Protein AF-A0A8W8K9J8-F1 (afdb_monomer_lite)

Secondary structure (DSSP, 8-state):
---------------------PPSSHHHHEEE-SSS-EEEPPS-BPTTEEEEPPSSTTEEPEEEEPPTT-B--S-B-TT-SS--S-B--SS---TTTEEE-SS----GGGGGGTTEEE-GGGTEEEETTEEEE-SSPB-TTEEE-TTS-EEEPPTTEE--S-BSSPPEEPPPPPP-

Radius of gyration: 24.89 Å; chains: 1; bounding box: 61×42×88 Å

Sequence (176 aa):
MVIPQFCIGILLLLGIKTFAQFCPYPDKFYIKRGVNTYCQKIYNCIPGNEIRPCDKTCGEEKCVPCPTGTYQPFLSHSDDPIRKQCFKPDLKCNPRDTIPVENGTYSHSCAMQKSCACNHSKCFYGNPCICERNFKPCGIDEEMNYKGECVKCMEGYRKPYSGCDQCERIIPAPLP

Foldseek 3Di:
DDDDDDDPDDDPPPPPPPPLVDAPPQVQQWDDDDPSAIEGKDQWQDWQWFWAGDPHHDYHTDTDGADPQWTDLATDIPPDPDDRHTHHAPDDADPPFKDFACQADDDPVPNVVRGIATNQQQQWAEHSVDTDHDPFFAAWQWEQDRVSDTDGADPQWTGRGTGNGHTTGNDDDDDD

Organism: Magallana gigas (NCBI:txid29159)

Structure (mmCIF, N/CA/C/O backbone):
data_AF-A0A8W8K9J8-F1
#
_entry.id   AF-A0A8W8K9J8-F1
#
loop_
_atom_site.group_PDB
_atom_site.id
_atom_site.type_symbol
_atom_site.label_atom_id
_atom_site.label_alt_id
_atom_site.label_comp_id
_atom_site.label_asym_id
_atom_site.label_entity_id
_atom_site.label_seq_id
_atom_site.pdbx_PDB_ins_code
_atom_site.Cartn_x
_atom_site.Cartn_y
_atom_site.Cartn_z
_atom_site.occupancy
_atom_site.B_iso_or_equiv
_atom_site.auth_seq_id
_atom_site.auth_comp_id
_atom_site.auth_asym_id
_atom_site.auth_atom_id
_atom_site.pdbx_PDB_model_num
ATOM 1 N N . MET A 1 1 ? 39.469 -32.317 -69.958 1.00 35.09 1 MET A N 1
ATOM 2 C CA . MET A 1 1 ? 40.074 -31.357 -69.005 1.00 35.09 1 MET A CA 1
ATOM 3 C C . MET A 1 1 ? 38.984 -30.931 -68.023 1.00 35.09 1 MET A C 1
ATOM 5 O O . MET A 1 1 ? 37.932 -30.538 -68.498 1.00 35.09 1 MET A O 1
ATOM 9 N N . VAL A 1 2 ? 39.056 -31.398 -66.765 1.00 33.81 2 VAL A N 1
ATOM 10 C CA . VAL A 1 2 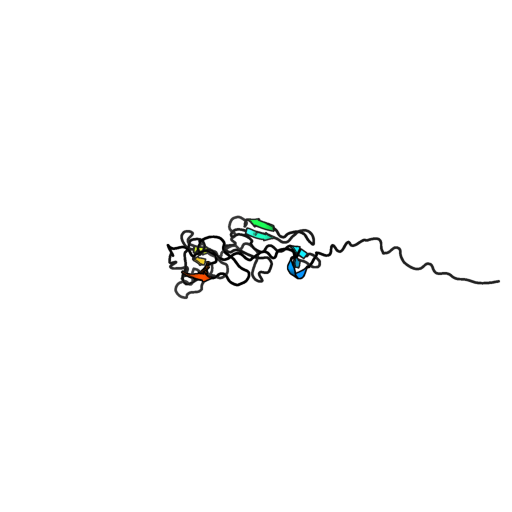? 39.364 -30.608 -65.536 1.00 33.81 2 VAL A CA 1
ATOM 11 C C . VAL A 1 2 ? 38.356 -29.472 -65.278 1.00 33.81 2 VAL A C 1
ATOM 13 O O . VAL A 1 2 ? 38.267 -28.608 -66.135 1.00 33.81 2 VAL A O 1
ATOM 16 N N . ILE A 1 3 ? 37.645 -29.271 -64.160 1.00 33.88 3 ILE A N 1
ATOM 17 C CA . ILE A 1 3 ? 37.183 -29.961 -62.927 1.00 33.88 3 ILE A CA 1
ATOM 18 C C . ILE A 1 3 ? 36.025 -29.043 -62.402 1.00 33.88 3 ILE A C 1
ATOM 20 O O . ILE A 1 3 ? 36.041 -27.852 -62.723 1.00 33.88 3 ILE A O 1
ATOM 24 N N . PRO A 1 4 ? 35.027 -29.533 -61.633 1.00 51.12 4 PRO A N 1
ATOM 25 C CA . PRO A 1 4 ? 33.874 -28.764 -61.130 1.00 51.12 4 PRO A CA 1
ATOM 26 C C . PRO A 1 4 ? 34.087 -28.192 -59.700 1.00 51.12 4 PRO A C 1
ATOM 28 O O . PRO A 1 4 ? 35.144 -28.402 -59.120 1.00 51.12 4 PRO A O 1
ATOM 31 N N . GLN A 1 5 ? 33.039 -27.565 -59.122 1.00 43.06 5 GLN A N 1
ATOM 32 C CA . GLN A 1 5 ? 32.901 -27.007 -57.745 1.00 43.06 5 GLN A CA 1
ATOM 33 C C . GLN A 1 5 ? 33.400 -25.551 -57.596 1.00 43.06 5 GLN A C 1
ATOM 35 O O . GLN A 1 5 ? 34.478 -25.204 -58.047 1.00 43.06 5 GLN A O 1
ATOM 40 N N . PHE A 1 6 ? 32.625 -24.615 -57.037 1.00 35.81 6 PHE A N 1
ATOM 41 C CA . PHE A 1 6 ? 32.292 -24.580 -55.613 1.00 35.81 6 PHE A CA 1
ATOM 42 C C . PHE A 1 6 ? 30.926 -23.956 -55.299 1.00 35.81 6 PHE A C 1
ATOM 44 O O . PHE A 1 6 ? 30.512 -22.943 -55.857 1.00 35.81 6 PHE A O 1
ATOM 51 N N . CYS A 1 7 ? 30.282 -24.576 -54.315 1.00 42.41 7 CYS A N 1
ATOM 52 C CA . CYS A 1 7 ? 29.174 -24.082 -53.522 1.00 42.41 7 CYS A CA 1
ATOM 53 C C . CYS A 1 7 ? 29.397 -22.635 -53.049 1.00 42.41 7 CYS A C 1
ATOM 55 O O . CYS A 1 7 ? 30.355 -22.368 -52.329 1.00 42.41 7 CYS A O 1
ATOM 57 N N . ILE A 1 8 ? 28.443 -21.747 -53.322 1.00 47.59 8 ILE A N 1
ATOM 58 C CA . ILE A 1 8 ? 28.134 -20.644 -52.404 1.00 47.59 8 ILE A CA 1
ATOM 59 C C . ILE A 1 8 ? 26.728 -20.918 -51.896 1.00 47.59 8 ILE A C 1
ATOM 61 O O . ILE A 1 8 ? 25.723 -20.405 -52.382 1.00 47.59 8 ILE A O 1
ATOM 65 N N . GLY A 1 9 ? 26.677 -21.851 -50.953 1.00 34.72 9 GLY A N 1
ATOM 66 C CA . GLY A 1 9 ? 25.578 -21.902 -50.023 1.00 34.72 9 GLY A CA 1
ATOM 67 C C . GLY A 1 9 ? 25.775 -20.831 -48.954 1.00 34.72 9 GLY A C 1
ATOM 68 O O . GLY A 1 9 ? 26.894 -20.577 -48.519 1.00 34.72 9 GLY A O 1
ATOM 69 N N . ILE A 1 10 ? 24.631 -20.373 -48.450 1.00 45.38 10 ILE A N 1
ATOM 70 C CA . ILE A 1 10 ? 24.421 -19.888 -47.084 1.00 45.38 10 ILE A CA 1
ATOM 71 C C . ILE A 1 10 ? 24.858 -18.430 -46.815 1.00 45.38 10 ILE A C 1
ATOM 73 O O . ILE A 1 10 ? 25.938 -17.986 -47.176 1.00 45.38 10 ILE A O 1
ATOM 77 N N . LEU A 1 11 ? 23.983 -17.739 -46.069 1.00 41.50 11 LEU A N 1
ATOM 78 C CA . LEU A 1 11 ? 24.188 -16.496 -45.310 1.00 41.50 11 LEU A CA 1
ATOM 79 C C . LEU A 1 11 ? 23.906 -15.150 -46.000 1.00 41.50 11 LEU A C 1
ATOM 81 O O . LEU A 1 11 ? 24.743 -14.260 -46.026 1.00 41.50 11 LEU A O 1
ATOM 85 N N . LEU A 1 12 ? 22.638 -14.911 -46.341 1.00 41.59 12 LEU A N 1
ATOM 86 C CA . LEU A 1 12 ? 22.026 -13.584 -46.140 1.00 41.59 12 LEU A CA 1
ATOM 87 C C . LEU A 1 12 ? 20.727 -13.707 -45.322 1.00 41.59 12 LEU A C 1
ATOM 89 O O . LEU A 1 12 ? 19.682 -13.176 -45.673 1.00 41.59 12 LEU A O 1
ATOM 93 N N . LEU A 1 13 ? 20.804 -14.448 -44.210 1.00 43.62 13 LEU A N 1
ATOM 94 C CA . LEU A 1 13 ? 19.733 -14.578 -43.208 1.00 43.62 13 LEU A CA 1
ATOM 95 C C . LEU A 1 13 ? 20.033 -13.856 -41.883 1.00 43.62 13 LEU A C 1
ATOM 97 O O . LEU A 1 13 ? 19.306 -14.033 -40.913 1.00 43.62 13 LEU A O 1
ATOM 101 N N . LEU A 1 14 ? 21.074 -13.025 -41.798 1.00 41.75 14 LEU A N 1
ATOM 102 C CA . LEU A 1 14 ? 21.470 -12.394 -40.531 1.00 41.75 14 LEU A CA 1
ATOM 103 C C . LEU A 1 14 ? 21.677 -10.889 -40.693 1.00 41.75 14 LEU A C 1
ATOM 105 O O . LEU A 1 14 ? 22.779 -10.367 -40.583 1.00 41.75 14 LEU A O 1
ATOM 109 N N . GLY A 1 15 ? 20.578 -10.193 -40.976 1.00 36.16 15 GLY A N 1
ATOM 110 C CA . GLY A 1 15 ? 20.506 -8.731 -40.938 1.00 36.16 15 GLY A CA 1
ATOM 111 C C . GLY A 1 15 ? 19.392 -8.189 -40.047 1.00 36.16 15 GLY A C 1
ATOM 112 O O . GLY A 1 15 ? 19.320 -6.981 -39.842 1.00 36.16 15 GLY A O 1
ATOM 113 N N . ILE A 1 16 ? 18.542 -9.045 -39.470 1.00 42.59 16 ILE A N 1
ATOM 114 C CA . ILE A 1 16 ? 17.685 -8.611 -38.370 1.00 42.59 16 ILE A CA 1
ATOM 115 C C . ILE A 1 16 ? 18.594 -8.610 -37.147 1.00 42.59 16 ILE A C 1
ATOM 117 O O . ILE A 1 16 ? 18.731 -9.616 -36.455 1.00 42.59 16 ILE A O 1
ATOM 121 N N . LYS A 1 17 ? 19.257 -7.476 -36.894 1.00 35.84 17 LYS A N 1
ATOM 122 C CA . LYS A 1 17 ? 19.682 -7.133 -35.539 1.00 35.84 17 LYS A CA 1
ATOM 123 C C . LYS A 1 17 ? 18.409 -7.094 -34.698 1.00 35.84 17 LYS A C 1
ATOM 125 O O . LYS A 1 17 ? 17.830 -6.035 -34.477 1.00 35.84 17 LYS A O 1
ATOM 130 N N . THR A 1 18 ? 17.958 -8.250 -34.224 1.00 39.94 18 THR A N 1
ATOM 131 C CA . THR A 1 18 ? 17.235 -8.319 -32.967 1.00 39.94 18 THR A CA 1
ATOM 132 C C . THR A 1 18 ? 18.235 -7.812 -31.944 1.00 39.94 18 THR A C 1
ATOM 134 O O . THR A 1 18 ? 19.018 -8.579 -31.386 1.00 39.94 18 THR A O 1
ATOM 137 N N . PHE A 1 19 ? 18.273 -6.491 -31.756 1.00 43.06 19 PHE A N 1
ATOM 138 C CA . PHE A 1 19 ? 18.705 -5.906 -30.505 1.00 43.06 19 PHE A CA 1
ATOM 139 C C . PHE A 1 19 ? 17.751 -6.485 -29.463 1.00 43.06 19 PHE A C 1
ATOM 141 O O . PHE A 1 19 ? 16.713 -5.908 -29.152 1.00 43.06 19 PHE A O 1
ATOM 148 N N . ALA A 1 20 ? 18.057 -7.691 -28.986 1.00 49.88 20 ALA A N 1
ATOM 149 C CA . ALA A 1 20 ? 17.583 -8.148 -27.704 1.00 49.88 20 ALA A CA 1
ATOM 150 C C . ALA A 1 20 ? 18.180 -7.138 -26.730 1.00 49.88 20 ALA A C 1
ATOM 152 O O . ALA A 1 20 ? 19.361 -7.199 -26.395 1.00 49.88 20 ALA A O 1
ATOM 153 N N . GLN A 1 21 ? 17.407 -6.099 -26.433 1.00 57.03 21 GLN A N 1
ATOM 154 C CA . GLN A 1 21 ? 17.777 -5.069 -25.487 1.00 57.03 21 GLN A CA 1
ATOM 155 C C . GLN A 1 21 ? 17.854 -5.774 -24.133 1.00 57.03 21 GLN A C 1
ATOM 157 O O . GLN A 1 21 ? 16.841 -6.033 -23.486 1.00 57.03 21 GLN A O 1
ATOM 162 N N . PHE A 1 22 ? 19.063 -6.216 -23.790 1.00 70.94 22 PHE A N 1
ATOM 163 C CA . PHE A 1 22 ? 19.355 -6.877 -22.531 1.00 70.94 22 PHE A CA 1
ATOM 164 C C . PHE A 1 22 ? 19.315 -5.813 -21.443 1.00 70.94 22 PHE A C 1
ATOM 166 O O . PHE A 1 22 ? 20.101 -4.865 -21.461 1.00 70.94 22 PHE A O 1
ATOM 173 N N . CYS A 1 23 ? 18.375 -5.952 -20.513 1.00 72.56 23 CYS A N 1
ATOM 174 C CA . CYS A 1 23 ? 18.299 -5.044 -19.382 1.00 72.56 23 CYS A CA 1
ATOM 175 C C . CYS A 1 23 ? 19.494 -5.300 -18.452 1.00 72.56 23 CYS A C 1
ATOM 177 O O . CYS A 1 23 ? 19.817 -6.462 -18.187 1.00 72.56 23 CYS A O 1
ATOM 179 N N . PRO A 1 24 ? 20.157 -4.254 -17.941 1.00 70.62 24 PRO A N 1
ATOM 180 C CA . PRO A 1 24 ? 21.243 -4.425 -16.987 1.00 70.62 24 PRO A CA 1
ATOM 181 C C . PRO A 1 24 ? 20.704 -5.028 -15.683 1.00 70.62 24 PRO A C 1
ATOM 183 O O . PRO A 1 24 ? 19.769 -4.495 -15.096 1.00 70.62 24 PRO A O 1
ATOM 186 N N . TYR A 1 25 ? 21.299 -6.130 -15.214 1.00 68.75 25 TYR A N 1
ATOM 187 C CA . TYR A 1 25 ? 20.928 -6.812 -13.960 1.00 68.75 25 TYR A CA 1
ATOM 188 C C . TYR A 1 25 ? 19.420 -7.140 -13.855 1.00 68.75 25 TYR A C 1
ATOM 190 O O . TYR A 1 25 ? 18.729 -6.616 -12.969 1.00 68.75 25 TYR A O 1
ATOM 198 N N . PRO A 1 26 ? 18.896 -8.004 -14.746 1.00 63.84 26 PRO A N 1
ATOM 199 C CA . PRO A 1 26 ? 17.460 -8.201 -14.919 1.00 63.84 26 PRO A CA 1
ATOM 200 C C . PRO A 1 26 ? 16.765 -8.633 -13.626 1.00 63.84 26 PRO A C 1
ATOM 202 O O . PRO A 1 26 ? 15.722 -8.090 -13.304 1.00 63.84 26 PRO A O 1
ATOM 205 N N . ASP A 1 27 ? 17.355 -9.512 -12.820 1.00 69.88 27 ASP A N 1
ATOM 206 C CA . ASP A 1 27 ? 16.651 -10.047 -11.646 1.00 69.88 27 ASP A CA 1
ATOM 207 C C . ASP A 1 27 ? 16.590 -9.063 -10.463 1.00 69.88 27 ASP A C 1
ATOM 209 O O . ASP A 1 27 ? 15.666 -9.106 -9.642 1.00 69.88 27 ASP A O 1
ATOM 213 N N . LYS A 1 28 ? 17.553 -8.132 -10.384 1.00 78.00 28 LYS A N 1
ATOM 214 C CA . LYS A 1 28 ? 17.631 -7.153 -9.291 1.00 78.00 28 LYS A CA 1
ATOM 215 C C . LYS A 1 28 ? 16.678 -5.986 -9.522 1.00 78.00 28 LYS A C 1
ATOM 217 O O . LYS A 1 28 ? 15.887 -5.669 -8.638 1.00 78.00 28 LYS A O 1
ATOM 222 N N . PHE A 1 29 ? 16.731 -5.369 -10.701 1.00 84.62 29 PHE A N 1
ATOM 223 C CA . PHE A 1 29 ? 15.995 -4.131 -10.983 1.00 84.62 29 PHE A CA 1
ATOM 224 C C . PHE A 1 29 ? 14.800 -4.313 -11.910 1.00 84.62 29 PHE A C 1
ATOM 226 O O . PHE A 1 29 ? 13.999 -3.388 -12.022 1.00 84.62 29 PHE A O 1
ATOM 233 N N . TYR A 1 30 ? 14.649 -5.478 -12.543 1.00 89.19 30 TYR A N 1
ATOM 234 C CA . TYR A 1 30 ? 13.587 -5.732 -13.508 1.00 89.19 30 TYR A CA 1
ATOM 235 C C . TYR A 1 30 ? 12.718 -6.926 -13.102 1.00 89.19 30 TYR A C 1
ATOM 237 O O . TYR A 1 30 ? 13.104 -7.800 -12.332 1.00 89.19 30 TYR A O 1
ATOM 245 N N . ILE A 1 31 ? 11.495 -6.950 -13.615 1.00 88.12 31 ILE A N 1
ATOM 246 C CA . ILE A 1 31 ? 10.558 -8.056 -13.466 1.00 88.12 31 ILE A CA 1
ATOM 247 C C . ILE A 1 31 ? 10.032 -8.473 -14.835 1.00 88.12 31 ILE A C 1
ATOM 249 O O . ILE A 1 31 ? 9.731 -7.638 -15.690 1.00 88.12 31 ILE A O 1
ATOM 253 N N . LYS A 1 32 ? 9.908 -9.782 -15.054 1.00 87.88 32 LYS A N 1
ATOM 254 C CA . LYS A 1 32 ? 9.352 -10.333 -16.291 1.00 87.88 32 LYS A CA 1
ATOM 255 C C . LYS A 1 32 ? 7.826 -10.181 -16.306 1.00 87.88 32 LYS A C 1
ATOM 257 O O . LYS A 1 32 ? 7.148 -10.652 -15.397 1.00 87.88 32 LYS A O 1
ATOM 262 N N . ARG A 1 33 ? 7.280 -9.541 -17.346 1.00 86.56 33 ARG A N 1
ATOM 263 C CA . ARG A 1 33 ? 5.831 -9.285 -17.524 1.00 86.56 33 ARG A CA 1
ATOM 264 C C . ARG A 1 33 ? 5.224 -9.885 -18.789 1.00 86.56 33 ARG A C 1
ATOM 266 O O . ARG A 1 33 ? 4.009 -9.888 -18.938 1.00 86.56 33 ARG A O 1
ATOM 273 N N . GLY A 1 34 ? 6.055 -10.415 -19.678 1.00 81.88 34 GLY A N 1
ATOM 274 C CA . GLY A 1 34 ? 5.636 -11.088 -20.904 1.00 81.88 34 GLY A CA 1
ATOM 275 C C . GLY A 1 34 ? 6.680 -12.105 -21.351 1.00 81.88 34 GLY A C 1
ATOM 276 O O . GLY A 1 34 ? 7.620 -12.395 -20.611 1.00 81.88 34 GLY A O 1
ATOM 277 N N . VAL A 1 35 ? 6.544 -12.630 -22.572 1.00 79.44 35 VAL A N 1
ATOM 278 C CA . VAL A 1 35 ? 7.469 -13.647 -23.111 1.00 79.44 35 VAL A CA 1
ATOM 279 C C . VAL A 1 35 ? 8.913 -13.130 -23.110 1.00 79.44 35 VAL A C 1
ATOM 281 O O . VAL A 1 35 ? 9.788 -13.803 -22.566 1.00 79.44 35 VAL A O 1
ATOM 284 N N . ASN A 1 36 ? 9.117 -11.902 -23.605 1.00 77.19 36 ASN A N 1
ATOM 285 C CA . ASN A 1 36 ? 10.415 -11.220 -23.706 1.00 77.19 36 ASN A CA 1
ATOM 286 C C . ASN A 1 36 ? 10.360 -9.765 -23.199 1.00 77.19 36 ASN A C 1
ATOM 288 O O . ASN A 1 36 ? 11.124 -8.918 -23.655 1.00 77.19 36 ASN A O 1
ATOM 292 N N . THR A 1 37 ? 9.437 -9.460 -22.282 1.00 84.69 37 THR A N 1
ATOM 293 C CA . THR A 1 37 ? 9.273 -8.106 -21.733 1.00 84.69 37 THR A CA 1
ATOM 294 C C . THR A 1 37 ? 9.710 -8.088 -20.280 1.00 84.69 37 THR A C 1
ATOM 296 O O . THR A 1 37 ? 9.090 -8.741 -19.433 1.00 84.69 37 THR A O 1
ATOM 299 N N . TYR A 1 38 ? 10.763 -7.324 -20.007 1.00 88.25 38 TYR A N 1
ATOM 300 C CA . TYR A 1 38 ? 11.262 -7.037 -18.669 1.00 88.25 38 TYR A CA 1
ATOM 301 C C . TYR A 1 38 ? 10.993 -5.573 -18.353 1.00 88.25 38 TYR A C 1
ATOM 303 O O . TYR A 1 38 ? 11.336 -4.711 -19.155 1.00 88.25 38 TYR A O 1
ATOM 311 N N . CYS A 1 39 ? 10.392 -5.291 -17.205 1.00 89.81 39 CYS A N 1
ATOM 312 C CA . CYS A 1 39 ? 10.069 -3.932 -16.788 1.00 89.81 39 CYS A CA 1
ATOM 313 C C . CYS A 1 39 ? 10.834 -3.569 -15.528 1.00 89.81 39 CYS A C 1
ATOM 315 O O . CYS A 1 39 ? 10.943 -4.403 -14.631 1.00 89.81 39 CYS A O 1
ATOM 317 N N . GLN A 1 40 ? 11.352 -2.348 -15.448 1.00 90.81 40 GLN A N 1
ATOM 318 C CA . GLN A 1 40 ? 12.001 -1.860 -14.240 1.00 90.81 40 GLN A CA 1
ATOM 319 C C . GLN A 1 40 ? 10.977 -1.784 -13.103 1.00 90.81 40 GLN A C 1
ATOM 321 O O . GLN A 1 40 ? 9.865 -1.283 -13.285 1.00 90.81 40 GLN A O 1
ATOM 326 N N . LYS A 1 41 ? 11.354 -2.324 -11.942 1.00 90.75 41 LYS A N 1
ATOM 327 C CA . LYS A 1 41 ? 10.488 -2.472 -10.772 1.00 90.75 41 LYS A CA 1
ATOM 328 C C . LYS A 1 41 ? 10.141 -1.116 -10.152 1.00 90.75 41 LYS A C 1
ATOM 330 O O . LYS A 1 41 ? 11.010 -0.268 -9.961 1.00 90.75 41 LYS A O 1
ATOM 335 N N . ILE A 1 42 ? 8.892 -0.978 -9.729 1.00 91.44 42 ILE A N 1
ATOM 336 C CA . ILE A 1 42 ? 8.428 -0.004 -8.747 1.00 91.44 42 ILE A CA 1
ATOM 337 C C . ILE A 1 42 ? 8.422 -0.682 -7.376 1.00 91.44 42 ILE A C 1
ATOM 339 O O . ILE A 1 42 ? 7.845 -1.753 -7.198 1.00 91.44 42 ILE A O 1
ATOM 343 N N . TYR A 1 43 ? 9.046 -0.047 -6.390 1.00 89.88 43 TYR A N 1
ATOM 344 C CA . TYR A 1 43 ? 9.102 -0.570 -5.021 1.00 89.88 43 TYR A CA 1
ATOM 345 C C . TYR A 1 43 ? 8.024 0.016 -4.109 1.00 89.88 43 TYR A C 1
ATOM 347 O O . TYR A 1 43 ? 7.650 -0.640 -3.148 1.00 89.88 43 TYR A O 1
ATOM 355 N N . ASN A 1 44 ? 7.532 1.221 -4.420 1.00 90.75 44 ASN A N 1
ATOM 356 C CA . ASN A 1 44 ? 6.567 1.955 -3.603 1.00 90.75 4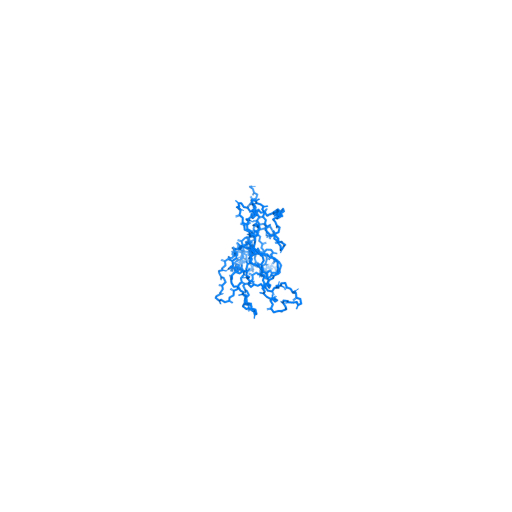4 ASN A CA 1
ATOM 357 C C . ASN A 1 44 ? 5.513 2.617 -4.496 1.00 90.75 44 ASN A C 1
ATOM 359 O O . ASN A 1 44 ? 5.625 3.794 -4.839 1.00 90.75 44 ASN A O 1
ATOM 363 N N . CYS A 1 45 ? 4.503 1.855 -4.909 1.00 92.38 45 CYS A N 1
ATOM 364 C CA . CYS A 1 45 ? 3.335 2.415 -5.571 1.00 92.38 45 CYS A CA 1
ATOM 365 C C . CYS A 1 45 ? 2.309 2.837 -4.525 1.00 92.38 45 CYS A C 1
ATOM 367 O O . CYS A 1 45 ? 1.817 1.998 -3.770 1.00 92.38 45 CYS A O 1
ATOM 369 N N . ILE A 1 46 ? 2.026 4.138 -4.457 1.00 91.25 46 ILE A N 1
ATOM 370 C CA . ILE A 1 46 ? 1.195 4.711 -3.396 1.00 91.25 46 ILE A CA 1
ATOM 371 C C . ILE A 1 46 ? -0.254 4.187 -3.455 1.00 91.25 46 ILE A C 1
ATOM 373 O O . ILE A 1 46 ? -0.765 3.936 -4.554 1.00 91.25 46 ILE A O 1
ATOM 377 N N . PRO A 1 47 ? -0.950 4.089 -2.305 1.00 90.31 47 PRO A N 1
ATOM 378 C CA . PRO A 1 47 ? -2.365 3.734 -2.263 1.00 90.31 47 PRO A CA 1
ATOM 379 C C . PRO A 1 47 ? -3.221 4.546 -3.245 1.00 90.31 47 PRO A C 1
ATOM 381 O O . PRO A 1 47 ? -2.994 5.734 -3.480 1.00 90.31 47 PRO A O 1
ATOM 384 N N . GLY A 1 48 ? -4.225 3.895 -3.824 1.00 91.25 48 GLY A N 1
ATOM 385 C CA . GLY A 1 48 ? -5.097 4.446 -4.861 1.00 91.25 48 GLY A CA 1
ATOM 386 C C . GLY A 1 48 ? -4.535 4.337 -6.279 1.00 91.25 48 GLY A C 1
ATOM 387 O O . GLY A 1 48 ? -5.184 4.816 -7.207 1.00 91.25 48 GLY A O 1
ATOM 388 N N . ASN A 1 49 ? -3.368 3.712 -6.460 1.00 94.62 49 ASN A N 1
ATOM 389 C CA . ASN A 1 49 ? -2.754 3.468 -7.762 1.00 94.62 49 ASN A CA 1
ATOM 390 C C . ASN A 1 49 ? -2.450 1.981 -7.954 1.00 94.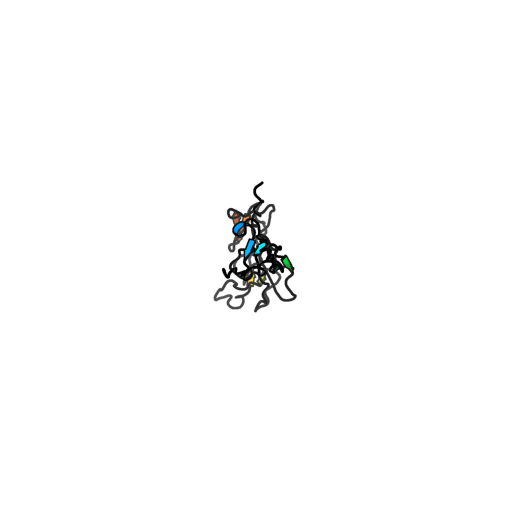62 49 ASN A C 1
ATOM 392 O O . ASN A 1 49 ? -2.144 1.274 -7.001 1.00 94.62 49 ASN A O 1
ATOM 396 N N . GLU A 1 50 ? -2.484 1.522 -9.198 1.00 93.12 50 GLU A N 1
ATOM 397 C CA . GLU A 1 50 ? -2.040 0.188 -9.597 1.00 93.12 50 GLU A CA 1
ATOM 398 C C . GLU A 1 50 ? -0.754 0.248 -10.414 1.00 93.12 50 GLU A C 1
ATOM 400 O O . GLU A 1 50 ? -0.474 1.225 -11.115 1.00 93.12 50 GLU A O 1
ATOM 405 N N . ILE A 1 51 ? 0.006 -0.845 -10.365 1.00 92.50 51 ILE A N 1
ATOM 406 C CA . ILE A 1 51 ? 1.215 -1.002 -11.167 1.00 92.50 51 ILE A CA 1
ATOM 407 C C . ILE A 1 51 ? 0.821 -1.548 -12.539 1.00 92.50 51 ILE A C 1
ATOM 409 O O . ILE A 1 51 ? 0.375 -2.692 -12.676 1.00 92.50 51 ILE A O 1
ATOM 413 N N . ARG A 1 52 ? 1.033 -0.739 -13.577 1.00 91.44 52 ARG A N 1
ATOM 414 C CA . ARG A 1 52 ? 0.886 -1.138 -14.976 1.00 91.44 52 ARG A CA 1
ATOM 415 C C . ARG A 1 52 ? 2.235 -1.578 -15.553 1.00 91.44 52 ARG A C 1
ATOM 417 O O . ARG A 1 52 ? 3.226 -0.862 -15.375 1.00 91.44 52 ARG A O 1
ATOM 424 N N . PRO A 1 53 ? 2.281 -2.724 -16.260 1.00 90.31 53 PRO A N 1
ATOM 425 C CA . PRO A 1 53 ? 3.478 -3.153 -16.971 1.00 90.31 53 PRO A CA 1
ATOM 426 C C . PRO A 1 53 ? 3.955 -2.108 -17.984 1.00 90.31 53 PRO A C 1
ATOM 428 O O . PRO A 1 53 ? 3.159 -1.359 -18.547 1.00 90.31 53 PRO A O 1
ATOM 431 N N . CYS A 1 54 ? 5.258 -2.099 -18.237 1.00 89.88 54 CYS A N 1
ATOM 432 C CA . CYS A 1 54 ? 5.879 -1.311 -19.290 1.00 89.88 54 CYS A CA 1
ATOM 433 C C . CYS A 1 54 ? 5.495 -1.815 -20.698 1.00 89.88 54 CYS A C 1
ATOM 435 O O . CYS A 1 54 ? 5.350 -3.017 -20.925 1.00 89.88 54 CYS A O 1
ATOM 437 N N . ASP A 1 55 ? 5.402 -0.896 -21.665 1.00 88.19 55 ASP A N 1
ATOM 438 C CA . ASP A 1 55 ? 5.058 -1.217 -23.064 1.00 88.19 55 ASP A CA 1
ATOM 439 C C . ASP A 1 55 ? 6.244 -1.793 -23.862 1.00 88.19 55 ASP A C 1
ATOM 441 O O . ASP A 1 55 ? 6.074 -2.391 -24.925 1.00 88.19 55 ASP A O 1
ATOM 445 N N . LYS A 1 56 ? 7.471 -1.580 -23.375 1.00 87.94 56 LYS A N 1
ATOM 446 C CA . LYS A 1 56 ? 8.728 -1.946 -24.042 1.00 87.94 56 LYS A CA 1
ATOM 447 C C . LYS A 1 56 ? 9.674 -2.590 -23.043 1.00 87.94 56 LYS A C 1
ATOM 449 O O . LYS A 1 56 ? 9.720 -2.166 -21.893 1.00 87.94 56 LYS A O 1
ATOM 454 N N . THR A 1 57 ? 10.464 -3.567 -23.490 1.00 86.38 57 THR A N 1
ATOM 455 C CA . THR A 1 57 ? 11.483 -4.173 -22.625 1.00 86.38 57 THR A CA 1
ATOM 456 C C . THR A 1 57 ? 12.476 -3.121 -22.129 1.00 86.38 57 THR A C 1
ATOM 458 O O . THR A 1 57 ? 12.818 -2.178 -22.842 1.00 86.38 57 THR A O 1
ATOM 461 N N . CYS A 1 58 ? 12.901 -3.286 -20.886 1.00 85.81 58 CYS A N 1
ATOM 462 C CA . CYS A 1 58 ? 13.682 -2.345 -20.096 1.00 85.81 58 CYS A CA 1
ATOM 463 C C . CYS A 1 58 ? 13.023 -0.976 -19.864 1.00 85.81 58 CYS A C 1
ATOM 465 O O . CYS A 1 58 ? 13.690 -0.056 -19.402 1.00 85.81 58 CYS A O 1
ATOM 467 N N . GLY A 1 59 ? 11.732 -0.826 -20.169 1.00 89.06 59 GLY A N 1
ATOM 468 C CA . GLY A 1 59 ? 10.954 0.337 -19.763 1.00 89.06 59 GLY A CA 1
ATOM 469 C C . GLY A 1 59 ? 10.553 0.267 -18.291 1.00 89.06 59 GLY A C 1
ATOM 470 O O . GLY A 1 59 ? 10.565 -0.799 -17.673 1.00 89.06 59 GLY A O 1
ATOM 471 N N . GLU A 1 60 ? 10.154 1.404 -17.738 1.00 90.56 60 GLU A N 1
ATOM 472 C CA . GLU A 1 60 ? 9.658 1.493 -16.366 1.00 90.56 60 GLU A CA 1
ATOM 473 C C . GLU A 1 60 ? 8.196 1.047 -16.275 1.00 90.56 60 GLU A C 1
ATOM 475 O O . GLU A 1 60 ? 7.372 1.382 -17.135 1.00 90.56 60 GLU A O 1
ATOM 480 N N . GLU A 1 61 ? 7.867 0.269 -15.238 1.00 92.19 61 GLU A N 1
ATOM 481 C CA . GLU A 1 61 ? 6.467 0.131 -14.831 1.00 92.19 61 GLU A CA 1
ATOM 482 C C . GLU A 1 61 ? 5.915 1.496 -14.407 1.00 92.19 61 GLU A C 1
ATOM 484 O O . GLU A 1 61 ? 6.664 2.407 -14.055 1.00 92.19 61 GLU A O 1
ATOM 489 N N . LYS A 1 62 ? 4.591 1.651 -14.442 1.00 93.19 62 LYS A N 1
ATOM 490 C CA . LYS A 1 62 ? 3.930 2.911 -14.084 1.00 93.19 62 LYS A CA 1
ATOM 491 C C . LYS A 1 62 ? 2.960 2.693 -12.938 1.00 93.19 62 LYS A C 1
ATOM 493 O O . LYS A 1 62 ? 2.170 1.756 -12.982 1.00 93.19 62 LYS A O 1
ATOM 498 N N . CYS A 1 63 ? 2.969 3.601 -11.968 1.00 93.50 63 CYS A N 1
ATOM 499 C CA . CYS A 1 63 ? 1.856 3.770 -11.042 1.00 93.50 63 CYS A CA 1
ATOM 500 C C . CYS A 1 63 ? 0.790 4.621 -11.711 1.00 93.50 63 CYS A C 1
ATOM 502 O O . CYS A 1 63 ? 1.052 5.778 -12.040 1.00 93.50 63 CYS A O 1
ATOM 504 N N . VAL A 1 64 ? -0.390 4.053 -11.927 1.00 94.94 64 VAL A N 1
ATOM 505 C CA . VAL A 1 64 ? -1.520 4.786 -12.504 1.00 94.94 64 VAL A CA 1
ATOM 506 C C . VAL A 1 64 ? -2.684 4.810 -11.521 1.00 94.94 64 VAL A C 1
ATOM 508 O O . VAL A 1 64 ? -2.907 3.803 -10.846 1.00 94.94 64 VAL A O 1
ATOM 511 N N . PRO A 1 65 ? -3.450 5.911 -11.444 1.00 96.31 65 PRO A N 1
ATOM 512 C CA . PRO A 1 65 ? -4.601 5.984 -10.558 1.00 96.31 65 PRO A CA 1
ATOM 513 C C . PRO A 1 65 ? -5.620 4.891 -10.859 1.00 96.31 65 PRO A C 1
ATOM 515 O O . PRO A 1 65 ? -5.880 4.570 -12.022 1.00 96.31 65 PRO A O 1
ATOM 518 N N . CYS A 1 66 ? -6.240 4.362 -9.808 1.00 94.12 66 CYS A N 1
ATOM 519 C CA . CYS A 1 66 ? -7.338 3.425 -9.955 1.00 94.12 66 CYS A CA 1
ATOM 520 C C . CYS A 1 66 ? -8.496 4.060 -10.740 1.00 94.12 66 CYS A C 1
ATOM 522 O O . CYS A 1 66 ? -8.908 5.184 -10.428 1.00 94.12 66 CYS A O 1
ATOM 524 N N . PRO A 1 67 ? -9.077 3.344 -11.722 1.00 94.62 67 PRO A N 1
ATOM 525 C CA . PRO A 1 67 ? -10.325 3.752 -12.350 1.00 94.62 67 PRO A CA 1
ATOM 526 C C . PRO A 1 67 ? -11.426 4.018 -11.320 1.00 94.62 67 PRO A C 1
ATOM 528 O O . PRO A 1 67 ? -11.486 3.381 -10.262 1.00 94.62 67 PRO A O 1
ATOM 531 N N . THR A 1 68 ? -12.345 4.924 -11.646 1.00 92.06 68 THR A N 1
ATOM 532 C CA . THR A 1 68 ? -13.470 5.269 -10.769 1.00 92.06 68 THR A CA 1
ATOM 533 C C . THR A 1 68 ? -14.242 4.022 -10.326 1.00 92.06 68 THR A C 1
ATOM 535 O O . THR A 1 68 ? -14.674 3.218 -11.150 1.00 92.06 68 THR A O 1
ATOM 538 N N . GLY A 1 69 ? -14.434 3.871 -9.012 1.00 88.31 69 GLY A N 1
ATOM 539 C CA . GLY A 1 69 ? -15.140 2.730 -8.417 1.00 88.31 69 GLY A CA 1
ATOM 540 C C . GLY A 1 69 ? -14.277 1.485 -8.178 1.00 88.31 69 GLY A C 1
ATOM 541 O O . GLY A 1 69 ? -14.814 0.467 -7.741 1.00 88.31 69 GLY A O 1
ATOM 542 N N . THR A 1 70 ? -12.969 1.560 -8.434 1.00 92.06 70 THR A N 1
ATOM 543 C CA . THR A 1 70 ? -11.988 0.521 -8.086 1.00 92.06 70 THR A CA 1
ATOM 544 C C . THR A 1 70 ? -10.988 1.033 -7.051 1.00 92.06 70 THR A C 1
ATOM 546 O O . THR A 1 70 ? -10.851 2.243 -6.861 1.00 92.06 70 THR A O 1
ATOM 549 N N . TYR A 1 71 ? -10.321 0.117 -6.350 1.00 89.44 71 TYR A N 1
ATOM 550 C CA . TYR A 1 71 ? -9.510 0.438 -5.182 1.00 89.44 71 TYR A CA 1
ATOM 551 C C . TYR A 1 71 ? -8.210 -0.362 -5.157 1.00 89.44 71 TYR A C 1
ATOM 553 O O . TYR A 1 71 ? -8.186 -1.541 -5.497 1.00 89.44 71 TYR A O 1
ATOM 561 N N . GLN A 1 72 ? -7.148 0.296 -4.697 1.00 91.00 72 GLN A N 1
ATOM 562 C CA . GLN A 1 72 ? -5.905 -0.319 -4.247 1.00 91.00 72 GLN A CA 1
ATOM 563 C C . GLN A 1 72 ? -5.548 0.337 -2.903 1.00 91.00 72 GLN A C 1
ATOM 565 O O . GLN A 1 72 ? -5.004 1.438 -2.890 1.00 91.00 72 GLN A O 1
ATOM 570 N N . PRO A 1 73 ? -5.966 -0.236 -1.766 1.00 86.94 73 PRO A N 1
ATOM 571 C CA . PRO A 1 73 ? -5.882 0.420 -0.459 1.00 86.94 73 PRO A CA 1
ATOM 572 C C . PRO A 1 73 ? -4.465 0.497 0.114 1.00 86.94 73 PRO A C 1
ATOM 574 O O . PRO A 1 73 ? -4.220 1.315 0.998 1.00 86.94 73 PRO A O 1
ATOM 577 N N . PHE A 1 74 ? -3.556 -0.358 -0.352 1.00 87.50 74 PHE A N 1
ATOM 578 C CA . PHE A 1 74 ? -2.235 -0.535 0.242 1.00 87.50 74 PHE A CA 1
ATOM 579 C C . PHE A 1 74 ? -1.126 -0.091 -0.699 1.00 87.50 74 PHE A C 1
ATOM 581 O O . PHE A 1 74 ? -1.315 0.014 -1.914 1.00 87.50 74 PHE A O 1
ATOM 588 N N . LEU A 1 75 ? 0.040 0.166 -0.110 1.00 89.31 75 LEU A N 1
ATOM 589 C CA . LEU A 1 75 ? 1.261 0.351 -0.873 1.00 89.31 75 LEU A CA 1
ATOM 590 C C . LEU A 1 75 ? 1.595 -0.969 -1.579 1.00 89.31 75 LEU A C 1
ATOM 592 O O . LEU A 1 75 ? 1.486 -2.036 -0.978 1.00 89.31 75 LEU A O 1
ATOM 596 N N . SER A 1 76 ? 1.961 -0.902 -2.857 1.00 89.44 76 SER A N 1
ATOM 597 C CA . SER A 1 76 ? 2.262 -2.098 -3.655 1.00 89.44 76 SER A CA 1
ATOM 598 C C . SER A 1 76 ? 3.632 -2.025 -4.309 1.00 89.44 76 SER A C 1
ATOM 600 O O . SER A 1 76 ? 4.156 -0.943 -4.594 1.00 89.44 76 SER A O 1
ATOM 602 N N . HIS A 1 77 ? 4.210 -3.195 -4.568 1.00 89.81 77 HIS A N 1
ATOM 603 C CA . HIS A 1 77 ? 5.510 -3.333 -5.203 1.00 89.81 77 HIS A CA 1
ATOM 604 C C . HIS A 1 77 ? 5.493 -4.332 -6.364 1.00 89.81 77 HIS A C 1
ATOM 606 O O . HIS A 1 77 ? 4.699 -5.270 -6.445 1.00 89.81 77 HIS A O 1
ATOM 612 N N . SER A 1 78 ? 6.428 -4.178 -7.298 1.00 89.00 78 SER A N 1
ATOM 613 C CA . SER A 1 78 ? 6.512 -5.032 -8.483 1.00 89.00 78 SER A CA 1
ATOM 614 C C . SER A 1 78 ? 6.741 -6.496 -8.150 1.00 89.00 78 SER A C 1
ATOM 616 O O . SER A 1 78 ? 6.249 -7.348 -8.880 1.00 89.00 78 SER A O 1
ATOM 618 N N . ASP A 1 79 ? 7.427 -6.812 -7.054 1.00 85.75 79 ASP A N 1
ATOM 619 C CA . ASP A 1 79 ? 7.654 -8.203 -6.646 1.00 85.75 79 ASP A CA 1
ATOM 620 C C . ASP A 1 79 ? 6.433 -8.847 -5.959 1.00 85.75 79 ASP A C 1
ATOM 622 O O . ASP A 1 79 ? 6.500 -10.023 -5.618 1.00 85.75 79 ASP A O 1
ATOM 626 N N . ASP A 1 80 ? 5.321 -8.120 -5.756 1.00 78.81 80 ASP A N 1
ATOM 627 C CA . ASP A 1 80 ? 4.192 -8.653 -4.990 1.00 78.81 80 ASP A CA 1
ATOM 628 C C . ASP A 1 80 ? 3.592 -9.850 -5.733 1.00 78.81 80 ASP A C 1
ATOM 630 O O . ASP A 1 80 ? 3.222 -9.719 -6.914 1.00 78.81 80 ASP A O 1
ATOM 634 N N . PRO A 1 81 ? 3.493 -11.025 -5.084 1.00 64.81 81 PRO A N 1
ATOM 635 C CA . PRO A 1 81 ? 2.876 -12.195 -5.694 1.00 64.81 81 PRO A CA 1
ATOM 636 C C . PRO A 1 81 ? 1.354 -12.029 -5.799 1.00 64.81 81 PRO A C 1
ATOM 638 O O . PRO A 1 81 ? 0.720 -12.653 -6.649 1.00 64.81 81 PRO A O 1
ATOM 641 N N . ILE A 1 82 ? 0.764 -11.167 -4.966 1.00 58.91 82 ILE A N 1
ATOM 642 C CA . ILE A 1 82 ? -0.679 -10.959 -4.864 1.00 58.91 82 ILE A CA 1
ATOM 643 C C . ILE A 1 82 ? -1.045 -9.611 -5.502 1.00 58.91 82 ILE A C 1
ATOM 645 O O . ILE A 1 82 ? -0.615 -8.555 -5.063 1.00 58.91 82 ILE A O 1
ATOM 649 N N . ARG A 1 83 ? -1.822 -9.704 -6.589 1.00 57.28 83 ARG A N 1
ATOM 650 C CA . ARG A 1 83 ? -2.694 -8.690 -7.221 1.00 57.28 83 ARG A CA 1
ATOM 651 C C . ARG A 1 83 ? -2.256 -7.215 -7.124 1.00 57.28 83 ARG A C 1
ATOM 653 O O . ARG A 1 83 ? -2.590 -6.467 -6.217 1.00 57.28 83 ARG A O 1
ATOM 660 N N . LYS A 1 84 ? -1.613 -6.786 -8.213 1.00 69.00 84 LYS A N 1
ATOM 661 C CA . LYS A 1 84 ? -1.111 -5.424 -8.493 1.00 69.00 84 LYS A CA 1
ATOM 662 C C . LYS A 1 84 ? -2.158 -4.457 -9.038 1.00 69.00 84 LYS A C 1
ATOM 664 O O . LYS A 1 84 ? -1.822 -3.316 -9.339 1.00 69.00 84 LYS A O 1
ATOM 669 N N . GLN A 1 85 ? -3.372 -4.948 -9.253 1.00 84.00 85 GLN A N 1
ATOM 670 C CA . GLN A 1 85 ? -4.418 -4.252 -9.990 1.00 84.00 85 GLN A CA 1
ATOM 671 C C . GLN A 1 85 ? -5.475 -3.745 -9.029 1.00 84.00 85 GLN A C 1
ATOM 673 O O . GLN A 1 85 ? -5.765 -4.386 -8.018 1.00 84.00 85 GLN A O 1
ATOM 678 N N . CYS A 1 86 ? -6.062 -2.606 -9.367 1.00 90.88 86 CYS A N 1
ATOM 679 C CA . CYS A 1 86 ? -7.205 -2.103 -8.632 1.00 90.88 86 CYS A CA 1
ATOM 680 C C . CYS A 1 86 ? -8.367 -3.089 -8.778 1.00 90.88 86 CYS A C 1
ATOM 682 O O . CYS A 1 86 ? -8.632 -3.606 -9.865 1.00 90.88 86 CYS A O 1
ATOM 684 N N . PHE A 1 87 ? -9.088 -3.328 -7.691 1.00 89.81 87 PHE A N 1
ATOM 685 C CA . PHE A 1 87 ? -10.227 -4.239 -7.684 1.00 89.81 87 PHE A CA 1
ATOM 686 C C . PHE A 1 87 ? -11.522 -3.483 -7.409 1.00 89.81 87 PHE A C 1
ATOM 688 O O . PHE A 1 87 ? -11.530 -2.386 -6.844 1.00 89.81 87 PHE A O 1
ATOM 695 N N . LYS A 1 88 ? -12.643 -4.078 -7.811 1.00 89.75 88 LYS A N 1
ATOM 696 C CA . LYS A 1 88 ? -13.972 -3.591 -7.452 1.00 89.75 88 LYS A CA 1
ATOM 697 C C . LYS A 1 88 ? -14.429 -4.331 -6.191 1.00 89.75 88 LYS A C 1
ATOM 699 O O . LYS A 1 88 ? -14.543 -5.551 -6.254 1.00 89.75 88 LYS A O 1
ATOM 704 N N . PRO A 1 89 ? -14.665 -3.647 -5.061 1.00 83.62 89 PRO A N 1
ATOM 705 C CA . PRO A 1 89 ? -15.108 -4.307 -3.843 1.00 83.62 89 PRO A CA 1
ATOM 706 C C . PRO A 1 89 ? -16.538 -4.821 -3.995 1.00 83.62 89 PRO A C 1
ATOM 708 O O . PRO A 1 89 ? -17.383 -4.159 -4.602 1.00 83.62 89 PRO A O 1
ATOM 711 N N . ASP A 1 90 ? -16.818 -5.963 -3.373 1.00 78.31 90 ASP A N 1
ATOM 712 C CA . ASP A 1 90 ? -18.161 -6.554 -3.343 1.00 78.31 90 ASP A CA 1
ATOM 713 C C . ASP A 1 90 ? -19.121 -5.774 -2.430 1.00 78.31 90 ASP A C 1
ATOM 715 O O . ASP A 1 90 ? -20.342 -5.882 -2.545 1.00 78.31 90 ASP A O 1
ATOM 719 N N . LEU A 1 91 ? -18.571 -4.983 -1.504 1.00 77.12 91 LEU A N 1
ATOM 720 C CA . LEU A 1 91 ? -19.302 -4.319 -0.431 1.00 77.12 91 LEU A CA 1
ATOM 721 C C . LEU A 1 91 ? -18.839 -2.874 -0.244 1.00 77.12 91 LEU A C 1
ATOM 723 O O . LEU A 1 91 ? -17.683 -2.521 -0.478 1.00 77.12 91 LEU A O 1
ATOM 727 N N . LYS A 1 92 ? -19.757 -2.027 0.230 1.00 82.06 92 LYS A N 1
ATOM 728 C CA . LYS A 1 92 ? -19.460 -0.635 0.571 1.00 82.06 92 LYS A CA 1
ATOM 729 C C . LYS A 1 92 ? -19.034 -0.540 2.037 1.00 82.06 92 LYS A C 1
ATOM 731 O O . LYS A 1 92 ? -19.870 -0.654 2.928 1.00 82.06 92 LYS A O 1
ATOM 736 N N . CYS A 1 93 ? -17.748 -0.304 2.271 1.00 84.94 93 CYS A N 1
ATOM 737 C CA . CYS A 1 93 ? -17.201 -0.076 3.610 1.00 84.94 93 CYS A CA 1
ATOM 738 C C . CYS A 1 93 ? -17.600 1.306 4.160 1.00 84.94 93 CYS A C 1
ATOM 740 O O . CYS A 1 93 ? -17.927 2.222 3.397 1.00 84.94 93 CYS A O 1
ATOM 742 N N . ASN A 1 94 ? -17.559 1.472 5.484 1.00 86.56 94 ASN A N 1
ATOM 743 C CA . ASN A 1 94 ? -17.769 2.762 6.135 1.00 86.56 94 ASN A CA 1
ATOM 744 C C . ASN A 1 94 ? -16.545 3.673 5.901 1.00 86.56 94 ASN A C 1
ATOM 746 O O . ASN A 1 94 ? -15.482 3.426 6.467 1.00 86.56 94 ASN A O 1
ATOM 750 N N . PRO A 1 95 ? -16.665 4.770 5.130 1.00 85.81 95 PRO A N 1
ATOM 751 C CA . PRO A 1 95 ? -15.513 5.595 4.751 1.00 85.81 95 PRO A CA 1
ATOM 752 C C . PRO A 1 95 ? -14.860 6.337 5.930 1.00 85.81 95 PRO A C 1
ATOM 754 O O . PRO A 1 95 ? -13.775 6.919 5.782 1.00 85.81 95 PRO A O 1
ATOM 757 N N . ARG A 1 96 ? -15.523 6.364 7.095 1.00 88.81 96 ARG A N 1
ATOM 758 C CA . ARG A 1 96 ? -15.002 6.993 8.308 1.00 88.81 96 ARG A CA 1
ATOM 759 C C . ARG A 1 96 ? -13.776 6.254 8.842 1.00 88.81 96 ARG A C 1
ATOM 761 O O . ARG A 1 96 ? -12.781 6.905 9.154 1.00 88.81 96 ARG A O 1
ATOM 768 N N . ASP A 1 97 ? -13.861 4.934 8.937 1.00 91.00 97 ASP A N 1
ATOM 769 C CA . ASP A 1 97 ? -12.965 4.090 9.734 1.00 91.00 97 ASP A CA 1
ATOM 770 C C . ASP A 1 97 ? -12.495 2.818 9.016 1.00 91.00 97 ASP A C 1
ATOM 772 O O . ASP A 1 97 ? -11.494 2.234 9.427 1.00 91.00 97 ASP A O 1
ATOM 776 N N . THR A 1 98 ? -13.135 2.427 7.913 1.00 90.25 98 THR A N 1
ATOM 777 C CA . THR A 1 98 ? -12.789 1.232 7.135 1.00 90.25 98 THR A CA 1
ATOM 778 C C . THR A 1 98 ? -12.446 1.566 5.684 1.00 90.25 98 THR A C 1
ATOM 780 O O . THR A 1 98 ? -12.761 2.640 5.162 1.00 90.25 98 THR A O 1
ATOM 783 N N . ILE A 1 99 ? -11.754 0.639 5.026 1.00 89.75 99 ILE A N 1
ATOM 784 C CA . ILE A 1 99 ? -11.382 0.686 3.610 1.00 89.75 99 ILE A CA 1
ATOM 785 C C . ILE A 1 99 ? -11.714 -0.644 2.932 1.00 89.75 99 ILE A C 1
ATOM 787 O O . ILE A 1 99 ? -11.653 -1.688 3.589 1.00 89.75 99 ILE A O 1
ATOM 791 N N . PRO A 1 100 ? -12.053 -0.625 1.631 1.00 89.62 100 PRO A N 1
ATOM 792 C CA . PRO A 1 100 ? -12.250 -1.847 0.868 1.00 89.62 100 PRO A CA 1
ATOM 793 C C . PRO A 1 100 ? -10.937 -2.610 0.716 1.00 89.62 100 PRO A C 1
ATOM 795 O O . PRO A 1 100 ? -9.909 -2.012 0.410 1.00 89.62 100 PRO A O 1
ATOM 798 N N . VAL A 1 101 ? -10.994 -3.928 0.875 1.00 87.12 101 VAL A N 1
ATOM 799 C CA . VAL A 1 101 ? -9.895 -4.886 0.673 1.00 87.12 101 VAL A CA 1
ATOM 800 C C . VAL A 1 101 ? -10.447 -6.142 -0.005 1.00 87.12 101 VAL A C 1
ATOM 802 O O . VAL A 1 101 ? -11.619 -6.463 0.164 1.00 87.12 101 VAL A O 1
ATOM 805 N N . GLU A 1 102 ? -9.634 -6.874 -0.766 1.00 79.94 102 GLU A N 1
ATOM 806 C CA . GLU A 1 102 ? -10.106 -8.109 -1.417 1.00 79.94 102 GLU A CA 1
ATOM 807 C C . GLU A 1 102 ? -10.376 -9.237 -0.415 1.00 79.94 102 GLU A C 1
ATOM 809 O O . GLU A 1 102 ? -11.358 -9.960 -0.547 1.00 79.94 102 GLU A O 1
ATOM 814 N N . ASN A 1 103 ? -9.519 -9.361 0.602 1.00 73.81 103 ASN A N 1
ATOM 815 C CA . ASN A 1 103 ? -9.605 -10.379 1.646 1.00 73.81 103 ASN A CA 1
ATOM 816 C C . ASN A 1 103 ? -9.636 -9.694 3.015 1.00 73.81 103 ASN A C 1
ATOM 818 O O . ASN A 1 103 ? -8.615 -9.558 3.686 1.00 73.81 103 ASN A O 1
ATOM 822 N N . GLY A 1 104 ? -10.810 -9.203 3.398 1.00 68.19 104 GLY A N 1
ATOM 823 C CA . GLY A 1 104 ? -11.046 -8.616 4.712 1.00 68.19 104 GLY A CA 1
ATOM 824 C C . GLY A 1 104 ? -11.090 -9.663 5.817 1.00 68.19 104 GLY A C 1
ATOM 825 O O . GLY A 1 104 ? -11.147 -10.873 5.580 1.00 68.19 104 GLY A O 1
ATOM 826 N N . THR A 1 105 ? -11.074 -9.190 7.058 1.00 62.47 105 THR A N 1
ATOM 827 C CA . THR A 1 105 ? -11.099 -10.067 8.228 1.00 62.47 105 THR A CA 1
ATOM 828 C C . THR A 1 105 ? -12.441 -10.793 8.309 1.00 62.47 105 THR A C 1
ATOM 830 O O . THR A 1 105 ? -13.490 -10.174 8.493 1.00 62.47 105 THR A O 1
ATOM 833 N N . TYR A 1 106 ? -12.422 -12.125 8.223 1.00 53.44 106 TYR A N 1
ATOM 834 C CA . TYR A 1 106 ? -13.595 -12.941 8.520 1.00 53.44 106 TYR A CA 1
ATOM 835 C C . TYR A 1 106 ? -13.763 -13.061 10.038 1.00 53.44 106 TYR A C 1
ATOM 837 O O . TYR A 1 106 ? -12.982 -13.731 10.708 1.00 53.44 106 TYR A O 1
ATOM 845 N N . SER A 1 107 ? -14.807 -12.442 10.585 1.00 56.59 107 SER A N 1
ATOM 846 C CA . SER A 1 107 ? -15.341 -12.798 11.902 1.00 56.59 107 SER A CA 1
ATOM 847 C C . SER A 1 107 ? -16.775 -13.286 11.730 1.00 56.59 107 SER A C 1
ATOM 849 O O . SER A 1 107 ? -17.534 -12.706 10.955 1.00 56.59 107 SER A O 1
ATOM 851 N N . HIS A 1 108 ? -17.167 -14.335 12.456 1.00 53.47 108 HIS A N 1
ATOM 852 C CA . HIS A 1 108 ? -18.518 -14.900 12.384 1.00 53.47 108 HIS A CA 1
ATOM 853 C C . HIS A 1 108 ? -19.597 -13.870 12.772 1.00 53.47 108 HIS A C 1
ATOM 855 O O . HIS A 1 108 ? -20.654 -13.816 12.152 1.00 53.47 108 HIS A O 1
ATOM 861 N N . SER A 1 109 ? -19.284 -12.972 13.713 1.00 57.97 109 SER A N 1
ATOM 862 C CA . SER A 1 109 ? -20.123 -11.828 14.101 1.00 57.97 109 SER A CA 1
ATOM 863 C C . SER A 1 109 ? -20.033 -10.625 13.146 1.00 57.97 109 SER A C 1
ATOM 865 O O . SER A 1 109 ? -20.766 -9.657 13.312 1.00 57.97 109 SER A O 1
ATOM 867 N N . CYS A 1 110 ? -19.155 -10.683 12.138 1.00 65.19 110 CYS A N 1
ATOM 868 C CA . CYS A 1 110 ? -18.882 -9.627 11.158 1.00 65.19 110 CYS A CA 1
ATOM 869 C C . CYS A 1 110 ? -18.907 -10.167 9.712 1.00 65.19 110 CYS A C 1
ATOM 871 O O . CYS A 1 110 ? -18.219 -9.667 8.821 1.00 65.19 110 CYS A O 1
ATOM 873 N N . ALA A 1 111 ? -19.698 -11.217 9.458 1.00 55.12 111 ALA A N 1
ATOM 874 C CA . ALA A 1 111 ? -19.711 -11.948 8.188 1.00 55.12 111 ALA A CA 1
ATOM 875 C C . ALA A 1 111 ? -20.077 -11.080 6.962 1.00 55.12 111 ALA A C 1
ATOM 877 O O . ALA A 1 111 ? -19.817 -11.487 5.829 1.00 55.12 111 ALA A O 1
ATOM 878 N N . MET A 1 112 ? -20.641 -9.886 7.186 1.00 56.88 112 MET A N 1
ATOM 879 C CA . MET A 1 112 ? -20.995 -8.902 6.159 1.00 56.88 112 MET A CA 1
ATOM 880 C C . MET A 1 112 ? -19.852 -7.945 5.779 1.00 56.88 112 MET A C 1
ATOM 882 O O . MET A 1 112 ? -20.088 -7.052 4.978 1.00 56.88 112 MET A O 1
ATOM 886 N N . GLN A 1 113 ? -18.636 -8.096 6.321 1.00 64.06 113 GLN A N 1
ATOM 887 C CA . GLN A 1 113 ? -17.484 -7.229 6.009 1.00 64.06 113 GLN A CA 1
ATOM 888 C C . GLN A 1 113 ? -16.267 -7.992 5.459 1.00 64.06 113 GLN A C 1
ATOM 890 O O . GLN A 1 113 ? -15.127 -7.564 5.619 1.00 64.06 113 GLN A O 1
ATOM 895 N N . LYS A 1 114 ? -16.497 -9.103 4.743 1.00 70.50 114 LYS A N 1
ATOM 896 C CA . LYS A 1 114 ? -15.433 -9.911 4.104 1.00 70.50 114 LYS A CA 1
ATOM 897 C C . LYS A 1 114 ? -14.528 -9.128 3.146 1.00 70.50 114 LYS A C 1
ATOM 899 O O . LYS A 1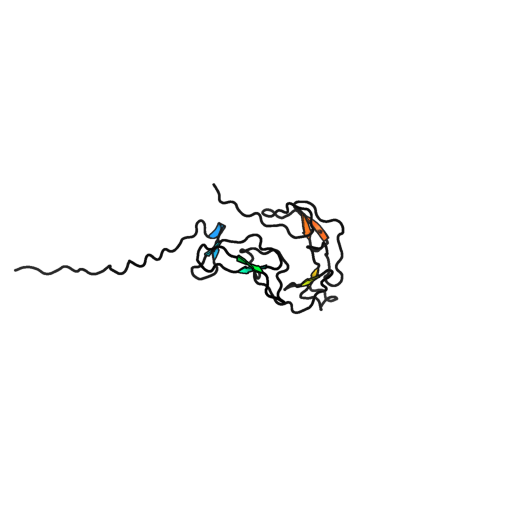 114 ? -13.471 -9.630 2.792 1.00 70.50 114 LYS A O 1
ATOM 904 N N . SER A 1 115 ? -14.927 -7.923 2.746 1.00 81.69 115 SER A N 1
ATOM 905 C CA . SER A 1 115 ? -14.179 -7.058 1.831 1.00 81.69 115 SER A CA 1
ATOM 906 C C . SER A 1 115 ? -13.817 -5.705 2.456 1.00 81.69 115 SER A C 1
ATOM 908 O O . SER A 1 115 ? -13.607 -4.739 1.727 1.00 81.69 115 SER A O 1
ATOM 910 N N . CYS A 1 116 ? -13.784 -5.603 3.791 1.00 86.38 116 CYS A N 1
ATOM 911 C CA . CYS A 1 116 ? -13.410 -4.382 4.508 1.00 86.38 116 CYS A CA 1
ATOM 912 C C . CYS A 1 116 ? -12.335 -4.651 5.572 1.00 86.38 116 CYS A C 1
ATOM 914 O O . CYS A 1 116 ? -12.292 -5.715 6.189 1.00 86.38 116 CYS A O 1
ATOM 916 N N . ALA A 1 117 ? -11.477 -3.659 5.795 1.00 87.75 117 ALA A N 1
ATOM 917 C CA . ALA A 1 117 ? -10.487 -3.625 6.869 1.00 87.75 117 ALA A CA 1
ATOM 918 C C . ALA A 1 117 ? -10.491 -2.246 7.536 1.00 87.75 117 ALA A C 1
ATOM 920 O O . ALA A 1 117 ? -10.896 -1.262 6.915 1.00 87.75 117 ALA A O 1
ATOM 921 N N . CYS A 1 118 ? -10.026 -2.153 8.783 1.00 89.56 118 CYS A N 1
ATOM 922 C CA . CYS A 1 118 ? -9.827 -0.859 9.431 1.00 89.56 118 CYS A CA 1
ATOM 923 C C . CYS A 1 118 ? -8.760 -0.034 8.697 1.00 89.56 118 CYS A C 1
ATOM 925 O O . CYS A 1 118 ? -7.770 -0.560 8.189 1.00 89.56 118 CYS A O 1
ATOM 927 N N . ASN A 1 119 ? -8.970 1.277 8.617 1.00 91.25 119 ASN A N 1
ATOM 928 C CA . ASN A 1 119 ? -8.091 2.184 7.891 1.00 91.25 119 ASN A CA 1
ATOM 929 C C . ASN A 1 119 ? -6.836 2.523 8.712 1.00 91.25 1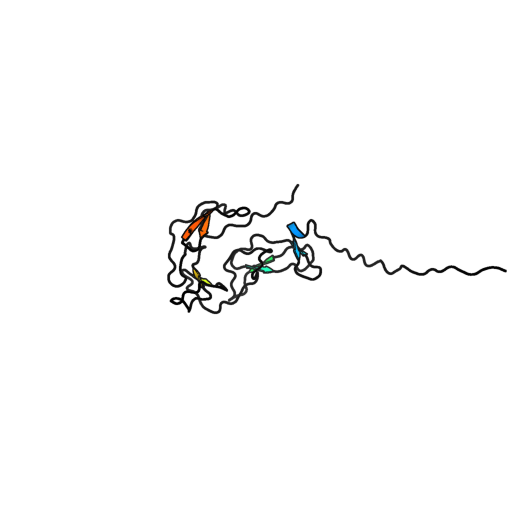19 ASN A C 1
ATOM 931 O O . ASN A 1 119 ? -6.813 3.513 9.453 1.00 91.25 119 ASN A O 1
ATOM 935 N N . HIS A 1 120 ? -5.778 1.730 8.539 1.00 90.81 120 HIS A N 1
ATOM 936 C CA . HIS A 1 120 ? -4.515 1.920 9.257 1.00 90.81 120 HIS A CA 1
ATOM 937 C C . HIS A 1 120 ? -3.868 3.278 8.964 1.00 90.81 120 HIS A C 1
ATOM 939 O O . HIS A 1 120 ? -3.368 3.914 9.886 1.00 90.81 120 HIS A O 1
ATOM 945 N N . SER A 1 121 ? -3.962 3.801 7.737 1.00 87.81 121 SER A N 1
ATOM 946 C CA . SER A 1 121 ? -3.440 5.134 7.393 1.00 87.81 121 SER A CA 1
ATOM 947 C C . SER A 1 121 ? -4.117 6.268 8.176 1.00 87.81 121 SER A C 1
ATOM 949 O O . SER A 1 121 ? -3.553 7.348 8.320 1.00 87.81 121 SER A O 1
ATOM 951 N N . LYS A 1 122 ? -5.320 6.032 8.717 1.00 92.25 122 LYS A N 1
ATOM 952 C CA . LYS A 1 122 ? -6.040 6.952 9.618 1.00 92.25 122 LYS A CA 1
ATOM 953 C C . LYS A 1 122 ? -5.936 6.563 11.103 1.00 92.25 122 LYS A C 1
ATOM 955 O O . LYS A 1 122 ? -6.667 7.128 11.927 1.00 92.25 122 LYS A O 1
ATOM 960 N N . CYS A 1 123 ? -5.036 5.634 11.428 1.00 94.38 123 CYS A N 1
ATOM 961 C CA . CYS A 1 123 ? -4.814 5.050 12.750 1.00 94.38 123 CYS A CA 1
ATOM 962 C C . CYS A 1 123 ? -6.009 4.261 13.309 1.00 94.38 123 CYS A C 1
ATOM 964 O O . CYS A 1 123 ? -6.183 4.195 14.526 1.00 94.38 123 CYS A O 1
ATOM 966 N N . PHE A 1 124 ? -6.839 3.674 12.441 1.00 94.12 124 PHE A N 1
ATOM 967 C CA . PHE A 1 124 ? -7.875 2.730 12.857 1.00 94.12 124 PHE A CA 1
ATOM 968 C C . PHE A 1 124 ? -7.364 1.290 12.806 1.00 94.12 124 PHE A C 1
ATOM 970 O O . PHE A 1 124 ? -6.686 0.929 11.848 1.00 94.12 124 PHE A O 1
ATOM 977 N N . TYR A 1 125 ? -7.714 0.467 13.793 1.00 91.62 125 TYR A N 1
ATOM 978 C CA . TYR A 1 125 ? -7.244 -0.917 13.922 1.00 91.62 125 TYR A CA 1
ATOM 979 C C . TYR A 1 125 ? -8.323 -1.842 14.501 1.00 91.62 125 TYR A C 1
ATOM 981 O O . TYR A 1 125 ? -9.396 -1.392 14.909 1.00 91.62 125 TYR A O 1
ATOM 989 N N . GLY A 1 126 ? -8.025 -3.142 14.545 1.00 87.25 126 GLY A N 1
ATOM 990 C CA . GLY A 1 126 ? -8.894 -4.152 15.136 1.00 87.25 126 GLY A CA 1
ATOM 991 C C . GLY A 1 126 ? -9.868 -4.772 14.135 1.00 87.25 126 GLY A C 1
ATOM 992 O O . GLY A 1 126 ? -9.504 -5.129 13.013 1.00 87.25 126 GLY A O 1
ATOM 993 N N . ASN A 1 127 ? -11.109 -4.973 14.575 1.00 85.06 127 ASN A N 1
ATOM 994 C CA . ASN A 1 127 ? -12.135 -5.640 13.781 1.00 85.06 127 ASN A CA 1
ATOM 995 C C . ASN A 1 127 ? -12.851 -4.624 12.872 1.00 85.06 127 ASN A C 1
ATOM 997 O O . ASN A 1 127 ? -13.327 -3.616 13.383 1.00 85.06 127 ASN A O 1
ATOM 1001 N N . PRO A 1 128 ? -13.028 -4.888 11.564 1.00 82.94 128 PRO A N 1
ATOM 1002 C CA . PRO A 1 128 ? -13.690 -3.948 10.654 1.00 82.94 128 PRO A CA 1
ATOM 1003 C C . PRO A 1 128 ? -15.147 -3.600 11.038 1.00 82.94 128 PRO A C 1
ATOM 1005 O O . PRO A 1 128 ? -15.649 -2.550 10.646 1.00 82.94 128 PRO A O 1
ATOM 1008 N N . CYS A 1 129 ? -15.828 -4.408 11.861 1.00 80.38 129 CYS A N 1
ATOM 1009 C CA . CYS A 1 129 ? -17.135 -4.040 12.421 1.00 80.38 129 CYS A CA 1
ATOM 1010 C C . CYS A 1 129 ? -17.073 -2.966 13.515 1.00 80.38 129 CYS A C 1
ATOM 1012 O O . CYS A 1 129 ? -18.050 -2.245 13.710 1.00 80.38 129 CYS A O 1
ATOM 1014 N N . ILE A 1 130 ? -15.969 -2.896 14.260 1.00 85.06 130 ILE A N 1
ATOM 1015 C CA . ILE A 1 130 ? -15.763 -1.963 15.370 1.00 85.06 130 ILE A CA 1
ATOM 1016 C C . ILE A 1 130 ? -14.285 -1.577 15.352 1.00 85.06 130 ILE A C 1
ATOM 1018 O O . ILE A 1 130 ? -13.468 -2.156 16.067 1.00 85.06 130 ILE A O 1
ATOM 1022 N N . CYS A 1 131 ? -13.937 -0.632 14.481 1.00 88.81 131 CYS A N 1
ATOM 1023 C CA . CYS A 1 131 ? -12.572 -0.139 14.425 1.00 88.81 131 CYS A CA 1
ATOM 1024 C C . CYS A 1 131 ? -12.299 0.789 15.606 1.00 88.81 131 CYS A C 1
ATOM 1026 O O . CYS A 1 131 ? -13.004 1.779 15.822 1.00 88.81 131 CYS A O 1
ATOM 1028 N N . GLU A 1 132 ? -11.230 0.501 16.332 1.00 92.75 132 GLU A N 1
ATOM 1029 C CA . GLU A 1 132 ? -10.710 1.377 17.374 1.00 92.75 132 GLU A CA 1
ATOM 1030 C C . GLU A 1 132 ? -9.718 2.364 16.770 1.00 92.75 132 GLU A C 1
ATOM 1032 O O . GLU A 1 132 ? -9.165 2.119 15.697 1.00 92.75 132 GLU A O 1
ATOM 1037 N N . ARG A 1 133 ? -9.505 3.506 17.432 1.00 94.31 133 ARG A N 1
ATOM 1038 C CA . ARG A 1 133 ? -8.602 4.546 16.937 1.00 94.31 133 ARG A CA 1
ATOM 1039 C C . ARG A 1 133 ? -7.450 4.783 17.892 1.00 94.31 133 ARG A C 1
ATOM 1041 O O . ARG A 1 133 ? -7.659 5.169 19.038 1.00 94.31 133 ARG A O 1
ATOM 1048 N N . ASN A 1 134 ? -6.237 4.689 17.366 1.00 92.44 134 ASN A N 1
ATOM 1049 C CA . ASN A 1 134 ? -5.062 5.222 18.029 1.00 92.44 134 ASN A CA 1
ATOM 1050 C C . ASN A 1 134 ? -4.946 6.720 17.763 1.00 92.44 134 ASN A C 1
ATOM 1052 O O . ASN A 1 134 ? -4.791 7.165 16.627 1.00 92.44 134 ASN A O 1
ATOM 1056 N N . PHE A 1 135 ? -5.016 7.516 18.827 1.00 92.12 135 PHE A N 1
ATOM 1057 C CA . PHE A 1 135 ? -4.822 8.966 18.741 1.00 92.12 135 PHE A CA 1
ATOM 1058 C C . PHE A 1 135 ? -3.346 9.364 18.723 1.00 92.12 135 PHE A C 1
ATOM 1060 O O . PHE A 1 135 ? -3.013 10.461 18.279 1.00 92.12 135 PHE A O 1
ATOM 1067 N N . LYS A 1 136 ? -2.465 8.471 19.187 1.00 93.75 136 LYS A N 1
ATOM 1068 C CA . LYS A 1 136 ? -1.019 8.639 19.104 1.00 93.75 136 LYS A CA 1
ATOM 1069 C C . LYS A 1 136 ? -0.504 7.887 17.868 1.00 93.75 136 LYS A C 1
ATOM 1071 O O . LYS A 1 136 ? -0.648 6.666 17.836 1.00 93.75 136 LYS A O 1
ATOM 1076 N N . PRO A 1 137 ? 0.063 8.579 16.865 1.00 93.62 137 PRO A N 1
ATOM 1077 C CA . PRO A 1 137 ? 0.653 7.918 15.706 1.00 93.62 137 PRO A CA 1
ATOM 1078 C C . PRO A 1 137 ? 1.925 7.155 16.093 1.00 93.62 137 PRO A C 1
ATOM 1080 O O . PRO A 1 137 ? 2.556 7.465 17.109 1.00 93.62 137 PRO A O 1
ATOM 1083 N N . CYS A 1 138 ? 2.319 6.185 15.267 1.00 96.75 138 CYS A N 1
ATOM 1084 C CA . CYS A 1 138 ? 3.594 5.495 15.446 1.00 96.75 138 CYS A CA 1
ATOM 1085 C C . CYS A 1 138 ? 4.772 6.414 15.118 1.00 96.75 138 CYS A C 1
ATOM 1087 O O . CYS A 1 138 ? 4.623 7.409 14.397 1.00 96.75 138 CYS A O 1
ATOM 1089 N N . GLY A 1 139 ? 5.932 6.120 15.705 1.00 97.56 139 GLY A N 1
ATOM 1090 C CA . GLY A 1 139 ? 7.141 6.910 15.523 1.00 97.56 139 GLY A CA 1
ATOM 1091 C C . GLY A 1 139 ? 7.759 6.765 14.132 1.00 97.56 139 GLY A C 1
ATOM 1092 O O . GLY A 1 139 ? 7.192 6.163 13.221 1.00 97.56 139 GLY A O 1
ATOM 1093 N N . ILE A 1 140 ? 8.953 7.337 13.988 1.00 97.06 140 ILE A N 1
ATOM 1094 C CA . ILE A 1 140 ? 9.815 7.112 12.823 1.00 97.06 140 ILE A CA 1
ATOM 1095 C C . ILE A 1 140 ? 10.258 5.642 12.816 1.00 97.06 140 ILE A C 1
ATOM 1097 O O . ILE A 1 140 ? 10.554 5.069 13.871 1.00 97.06 140 ILE A O 1
ATOM 1101 N N . ASP A 1 141 ? 10.291 5.053 11.621 1.00 96.69 141 ASP A N 1
ATOM 1102 C CA . ASP A 1 141 ? 10.589 3.640 11.366 1.00 96.69 141 ASP A CA 1
ATOM 1103 C C . ASP A 1 141 ? 9.687 2.664 12.136 1.00 96.69 141 ASP A C 1
ATOM 1105 O O . ASP A 1 141 ? 10.101 1.564 12.513 1.00 96.69 141 ASP A O 1
ATOM 1109 N N . GLU A 1 142 ? 8.438 3.066 12.368 1.00 97.25 142 GLU A N 1
ATOM 1110 C CA . GLU A 1 142 ? 7.394 2.221 12.939 1.00 97.25 142 GLU A CA 1
ATOM 1111 C C . GLU A 1 142 ? 6.141 2.227 12.066 1.00 97.25 142 GLU A C 1
ATOM 1113 O O . GLU A 1 142 ? 5.762 3.257 11.516 1.00 97.25 142 GLU A O 1
ATOM 1118 N N . GLU A 1 143 ? 5.445 1.099 11.990 1.00 95.06 143 GLU A N 1
ATOM 1119 C CA . GLU A 1 143 ? 4.118 0.960 11.387 1.00 95.06 143 GLU A CA 1
ATOM 1120 C C . GLU A 1 143 ? 3.125 0.387 12.397 1.00 95.06 143 GLU A C 1
ATOM 1122 O O . GLU A 1 143 ? 3.512 -0.230 13.391 1.00 95.06 143 GLU A O 1
ATOM 1127 N N . MET A 1 144 ? 1.831 0.602 12.163 1.00 95.06 144 MET A N 1
ATOM 1128 C CA . MET A 1 144 ? 0.793 0.053 13.029 1.00 95.06 144 MET A CA 1
ATOM 1129 C C . MET A 1 144 ? 0.362 -1.330 12.534 1.00 95.06 144 MET A C 1
ATOM 1131 O O . MET A 1 144 ? -0.087 -1.487 11.394 1.00 95.06 144 MET A O 1
ATOM 1135 N N . ASN A 1 145 ? 0.441 -2.333 13.407 1.00 90.56 145 ASN A N 1
ATOM 1136 C CA . ASN A 1 145 ? -0.075 -3.668 13.117 1.00 90.56 145 ASN A CA 1
ATOM 1137 C C . ASN A 1 145 ? -1.611 -3.738 13.301 1.00 90.56 145 ASN A C 1
ATOM 1139 O O . ASN A 1 145 ? -2.258 -2.794 13.753 1.00 90.56 145 ASN A O 1
ATOM 1143 N N . TYR A 1 146 ? -2.218 -4.886 12.983 1.00 84.62 146 TYR A N 1
ATOM 1144 C CA . TYR A 1 146 ? -3.675 -5.082 13.083 1.00 84.62 146 TYR A CA 1
ATOM 1145 C C . TYR A 1 146 ? -4.243 -4.965 14.512 1.00 84.62 146 TYR A C 1
ATOM 1147 O O . TYR A 1 146 ? -5.449 -4.771 14.672 1.00 84.62 146 TYR A O 1
ATOM 1155 N N . LYS A 1 147 ? -3.397 -5.086 15.544 1.00 89.25 147 LYS A N 1
ATOM 1156 C CA . LYS A 1 147 ? -3.765 -4.929 16.960 1.00 89.25 147 LYS A CA 1
ATOM 1157 C C . LYS A 1 147 ? -3.686 -3.480 17.440 1.00 89.25 147 LYS A C 1
ATOM 1159 O O . LYS A 1 147 ? -3.993 -3.226 18.598 1.00 89.25 147 LYS A O 1
ATOM 1164 N N . GLY A 1 148 ? -3.259 -2.548 16.587 1.00 91.25 148 GLY A N 1
ATOM 1165 C CA . GLY A 1 148 ? -3.013 -1.168 16.995 1.00 91.25 148 GLY A CA 1
ATOM 1166 C C . GLY A 1 148 ? -1.681 -0.979 17.719 1.00 91.25 148 GLY A C 1
ATOM 1167 O O . GLY A 1 148 ? -1.485 0.033 18.382 1.00 91.25 148 GLY A O 1
ATOM 1168 N N . GLU A 1 149 ? -0.748 -1.922 17.628 1.00 94.94 149 GLU A N 1
ATOM 1169 C CA . GLU A 1 149 ? 0.584 -1.761 18.215 1.00 94.94 149 GLU A CA 1
ATOM 1170 C C . GLU A 1 149 ? 1.530 -1.160 17.172 1.00 94.94 149 GLU A C 1
ATOM 1172 O O . GLU A 1 149 ? 1.506 -1.549 16.002 1.00 94.94 149 GLU A O 1
ATOM 1177 N N . CYS A 1 150 ? 2.381 -0.229 17.603 1.00 96.75 150 CYS A N 1
ATOM 1178 C CA . CYS A 1 150 ? 3.453 0.302 16.770 1.00 96.75 150 CYS A CA 1
ATOM 1179 C C . CYS A 1 150 ? 4.639 -0.660 16.796 1.00 96.75 150 CYS A C 1
ATOM 1181 O O . CYS A 1 150 ? 5.228 -0.906 17.850 1.00 96.75 150 CYS A O 1
ATOM 1183 N N . VAL A 1 151 ? 4.973 -1.215 15.637 1.00 96.69 151 VAL A N 1
ATOM 1184 C CA . VAL A 1 151 ? 6.068 -2.170 15.448 1.00 96.69 151 VAL A CA 1
ATOM 1185 C C . VAL A 1 151 ? 7.120 -1.569 14.529 1.00 96.69 151 VAL A C 1
ATOM 1187 O O . VAL A 1 151 ? 6.796 -0.756 13.670 1.00 96.69 151 VAL A O 1
ATOM 1190 N N . LYS A 1 152 ? 8.388 -1.947 14.705 1.00 97.62 152 LYS A N 1
ATOM 1191 C CA . LYS A 1 152 ? 9.473 -1.465 13.842 1.00 97.62 152 LYS A CA 1
ATOM 1192 C C . LYS A 1 152 ? 9.305 -1.962 12.408 1.00 97.62 152 LYS A C 1
ATOM 1194 O O . LYS A 1 152 ? 8.885 -3.099 12.200 1.00 97.62 152 LYS A O 1
ATOM 1199 N N . CYS A 1 153 ? 9.693 -1.129 11.444 1.00 96.00 153 CYS A N 1
ATOM 1200 C CA . CYS A 1 153 ? 9.791 -1.542 10.049 1.00 96.00 153 CYS A CA 1
ATOM 1201 C C . CYS A 1 153 ? 10.687 -2.780 9.912 1.00 96.00 153 CYS A C 1
ATOM 1203 O O . CYS A 1 153 ? 11.738 -2.878 10.550 1.00 96.00 153 CYS A O 1
ATOM 1205 N N . MET A 1 154 ? 10.273 -3.720 9.062 1.00 94.19 154 MET A N 1
ATOM 1206 C CA . MET A 1 154 ? 11.079 -4.892 8.722 1.00 94.19 154 MET A CA 1
ATOM 1207 C C . MET A 1 154 ? 12.376 -4.476 8.012 1.00 94.19 154 MET A C 1
ATOM 1209 O O . MET A 1 154 ? 12.431 -3.438 7.352 1.00 94.19 154 MET A O 1
ATOM 1213 N N . GLU A 1 155 ? 13.420 -5.303 8.105 1.00 92.88 155 GLU A N 1
ATOM 1214 C CA . GLU A 1 155 ? 14.653 -5.101 7.341 1.00 92.88 155 GLU A CA 1
ATOM 1215 C C . GLU A 1 155 ? 14.358 -4.907 5.842 1.00 92.88 155 GLU A C 1
ATOM 1217 O O . GLU A 1 155 ? 13.556 -5.626 5.244 1.00 92.88 155 GLU A O 1
ATOM 1222 N N . GLY A 1 156 ? 14.992 -3.901 5.233 1.00 90.31 156 GLY A N 1
ATOM 1223 C CA . GLY A 1 156 ? 14.723 -3.505 3.848 1.00 90.31 156 GLY A CA 1
ATOM 1224 C C . GLY A 1 156 ? 13.541 -2.543 3.675 1.00 90.31 156 GLY A C 1
ATOM 1225 O O . GLY A 1 156 ? 13.261 -2.147 2.542 1.00 90.31 156 GLY A O 1
ATOM 1226 N N . TYR A 1 157 ? 12.892 -2.123 4.765 1.00 94.00 157 TYR A N 1
ATOM 1227 C CA . TYR A 1 157 ? 11.843 -1.104 4.792 1.00 94.00 157 TYR A CA 1
ATOM 1228 C C . TYR A 1 157 ? 12.219 0.055 5.722 1.00 94.00 157 TYR A C 1
ATOM 1230 O O . TYR A 1 157 ? 13.059 -0.086 6.608 1.00 94.00 157 TYR A O 1
ATOM 1238 N N . ARG A 1 158 ? 11.601 1.218 5.510 1.00 95.25 158 ARG A N 1
ATOM 1239 C CA . ARG A 1 158 ? 11.790 2.424 6.325 1.00 95.25 158 ARG A CA 1
ATOM 1240 C C . ARG A 1 158 ? 10.517 3.259 6.385 1.00 95.25 158 ARG A C 1
ATOM 1242 O O . ARG A 1 158 ? 9.684 3.168 5.486 1.00 95.25 158 ARG A O 1
ATOM 1249 N N . LYS A 1 159 ? 10.409 4.137 7.380 1.00 95.00 159 LYS A N 1
ATOM 1250 C CA . LYS A 1 159 ? 9.373 5.175 7.412 1.00 95.00 159 LYS A CA 1
ATOM 1251 C C . LYS A 1 159 ? 9.928 6.478 7.988 1.00 95.00 159 LYS A C 1
ATOM 1253 O O .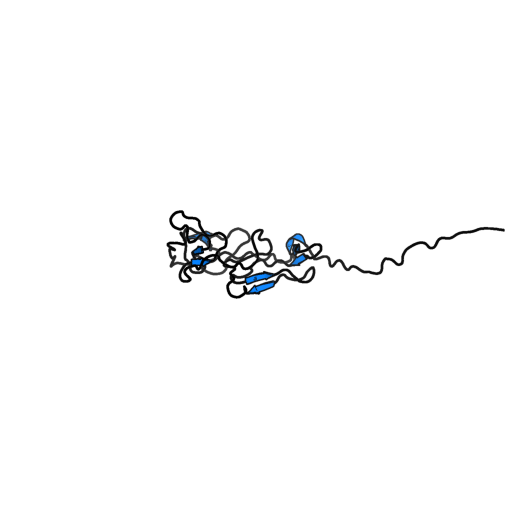 LYS A 1 159 ? 10.035 6.606 9.206 1.00 95.00 159 LYS A O 1
ATOM 1258 N N . PRO A 1 160 ? 10.265 7.472 7.144 1.00 93.56 160 PRO A N 1
ATOM 1259 C CA . PRO A 1 160 ? 10.988 8.669 7.580 1.00 93.56 160 PRO A CA 1
ATOM 1260 C C . PRO A 1 160 ? 10.107 9.710 8.295 1.00 93.56 160 PRO A C 1
ATOM 1262 O O . PRO A 1 160 ? 10.532 10.846 8.495 1.00 93.56 160 PRO A O 1
ATOM 1265 N N . TYR A 1 161 ? 8.876 9.355 8.664 1.00 94.44 161 TYR A N 1
ATOM 1266 C CA . TYR A 1 161 ? 7.905 10.230 9.315 1.00 94.44 161 TYR A CA 1
ATOM 1267 C C . TYR A 1 161 ? 7.052 9.455 10.324 1.00 94.44 161 TYR A C 1
ATOM 1269 O O . TYR A 1 161 ? 6.962 8.230 10.284 1.00 94.44 161 TYR A O 1
ATOM 1277 N N . SER A 1 162 ? 6.413 10.191 11.236 1.00 95.25 162 SER A N 1
ATOM 1278 C CA . SER A 1 162 ? 5.430 9.635 12.169 1.00 95.25 162 SER A CA 1
ATOM 1279 C C . SER A 1 162 ? 4.077 9.440 11.478 1.00 95.25 162 SER A C 1
ATOM 1281 O O . SER A 1 162 ? 3.624 10.312 10.738 1.00 95.25 162 SER A O 1
ATOM 1283 N N . GLY A 1 163 ? 3.421 8.310 11.736 1.00 94.88 163 GLY A N 1
ATOM 1284 C CA . GLY A 1 163 ? 2.146 7.926 11.120 1.00 94.88 163 GLY A CA 1
ATOM 1285 C C . GLY A 1 163 ? 1.745 6.506 11.519 1.00 94.88 163 GLY A C 1
ATOM 1286 O O . GLY A 1 163 ? 2.505 5.838 12.211 1.00 94.88 163 GLY A O 1
ATOM 1287 N N . CYS A 1 164 ? 0.584 6.012 11.099 1.00 94.38 164 CYS A N 1
ATOM 1288 C CA . CYS A 1 164 ? 0.140 4.627 11.371 1.00 94.38 164 CYS A CA 1
ATOM 1289 C C . CYS A 1 164 ? 0.141 3.731 10.123 1.00 94.38 164 CYS A C 1
ATOM 1291 O O . CYS A 1 164 ? -0.093 2.530 10.202 1.00 94.38 164 CYS A O 1
ATOM 1293 N N . ASP A 1 165 ? 0.388 4.336 8.973 1.00 91.19 165 ASP A N 1
ATOM 1294 C CA . ASP A 1 165 ? 0.583 3.714 7.676 1.00 91.19 165 ASP A CA 1
ATOM 1295 C C . ASP A 1 165 ? 1.824 2.805 7.631 1.00 91.19 165 ASP A C 1
ATOM 1297 O O . ASP A 1 165 ? 2.665 2.816 8.539 1.00 91.19 165 ASP A O 1
ATOM 1301 N N . GLN A 1 166 ? 1.867 1.998 6.570 1.00 91.44 166 GLN A N 1
ATOM 1302 C CA . GLN A 1 166 ? 2.850 0.945 6.319 1.00 91.44 166 GLN A CA 1
ATOM 1303 C C . GLN A 1 166 ? 4.241 1.522 6.050 1.00 91.44 166 GLN A C 1
ATOM 1305 O O . GLN A 1 166 ? 4.377 2.622 5.519 1.00 91.44 166 GLN A O 1
ATOM 1310 N N . CYS A 1 167 ? 5.277 0.751 6.358 1.00 93.50 167 CYS A N 1
ATOM 1311 C CA . CYS A 1 167 ? 6.635 1.101 5.975 1.00 93.50 167 CYS A CA 1
ATOM 1312 C C . CYS A 1 167 ? 6.847 0.995 4.456 1.00 93.50 167 CYS A C 1
ATOM 1314 O O . CYS A 1 167 ? 6.287 0.141 3.769 1.00 93.50 167 CYS A O 1
ATOM 1316 N N . GLU A 1 168 ? 7.719 1.849 3.930 1.00 93.06 168 GLU A N 1
ATOM 1317 C CA . GLU A 1 168 ? 8.080 1.908 2.516 1.00 93.06 168 GLU A CA 1
ATOM 1318 C C . GLU A 1 168 ? 9.317 1.049 2.253 1.00 93.06 168 GLU A C 1
ATOM 1320 O O . GLU A 1 168 ? 10.275 1.051 3.030 1.00 93.06 168 GLU A O 1
ATOM 1325 N N . ARG A 1 169 ? 9.343 0.336 1.128 1.00 90.44 169 ARG A N 1
ATOM 1326 C CA . ARG A 1 169 ? 10.492 -0.479 0.738 1.00 90.44 169 ARG A CA 1
ATOM 1327 C C . ARG A 1 169 ? 11.664 0.415 0.346 1.00 90.44 169 ARG A C 1
ATOM 1329 O O . ARG A 1 169 ? 11.518 1.363 -0.429 1.00 90.44 169 ARG A O 1
ATOM 1336 N N . ILE A 1 170 ? 12.852 0.107 0.850 1.00 89.62 170 ILE A N 1
ATOM 1337 C CA . ILE A 1 170 ? 14.072 0.830 0.491 1.00 89.62 170 ILE A CA 1
ATOM 1338 C C . ILE A 1 170 ? 14.407 0.500 -0.966 1.00 89.62 170 ILE A C 1
ATOM 1340 O O . ILE A 1 170 ? 14.619 -0.659 -1.324 1.00 89.62 170 ILE A O 1
ATOM 1344 N N . ILE A 1 171 ? 14.447 1.528 -1.815 1.00 84.00 171 ILE A N 1
ATOM 1345 C CA . ILE A 1 171 ? 14.808 1.376 -3.226 1.00 84.00 171 ILE A CA 1
ATOM 1346 C C . ILE A 1 171 ? 16.298 1.014 -3.290 1.00 84.00 171 ILE A C 1
ATOM 1348 O O . ILE A 1 171 ? 17.121 1.794 -2.801 1.00 84.00 171 ILE A O 1
ATOM 1352 N N . PRO A 1 172 ? 16.677 -0.135 -3.881 1.00 76.31 172 PRO A N 1
ATOM 1353 C CA . PRO A 1 172 ? 18.078 -0.486 -4.030 1.00 76.31 172 PRO A CA 1
ATOM 1354 C C . PRO A 1 172 ? 18.760 0.559 -4.914 1.00 76.31 172 PRO A C 1
ATOM 1356 O O . PRO A 1 172 ? 18.354 0.761 -6.059 1.00 76.31 172 PRO A O 1
ATOM 1359 N N . ALA A 1 173 ? 19.799 1.217 -4.404 1.00 68.44 173 ALA A N 1
ATOM 1360 C CA . ALA A 1 173 ? 20.633 2.066 -5.242 1.00 68.44 173 ALA A CA 1
ATOM 1361 C C . ALA A 1 173 ? 21.383 1.193 -6.270 1.00 68.44 173 ALA A C 1
ATOM 1363 O O . ALA A 1 173 ? 21.781 0.061 -5.941 1.00 68.44 173 ALA A O 1
ATOM 1364 N N . PRO A 1 174 ? 21.597 1.680 -7.507 1.00 58.69 174 PRO A N 1
ATOM 1365 C CA . PRO A 1 174 ? 22.618 1.111 -8.375 1.00 58.69 174 PRO A CA 1
ATOM 1366 C C . PRO A 1 174 ? 23.937 1.094 -7.596 1.00 58.69 174 PRO A C 1
ATOM 1368 O O . PRO A 1 174 ? 24.278 2.085 -6.949 1.00 58.69 174 PRO A O 1
ATOM 1371 N N . LEU A 1 175 ? 24.640 -0.041 -7.598 1.00 51.91 175 LEU A N 1
ATOM 1372 C CA . LEU A 1 175 ? 26.004 -0.051 -7.072 1.00 51.91 175 LEU A CA 1
ATOM 1373 C C . LEU A 1 175 ? 26.841 0.890 -7.961 1.00 51.91 175 LEU A C 1
ATOM 1375 O O . LEU A 1 175 ? 26.626 0.857 -9.177 1.00 51.91 175 LEU A O 1
ATOM 1379 N N . PRO A 1 176 ? 27.695 1.747 -7.372 1.00 47.81 176 PRO A N 1
ATOM 1380 C CA . PRO A 1 176 ? 28.558 2.652 -8.127 1.00 47.81 176 PRO A CA 1
ATOM 1381 C C . PRO A 1 176 ? 29.515 1.901 -9.059 1.00 47.81 176 PRO A C 1
ATOM 1383 O O . PRO A 1 176 ? 29.868 0.740 -8.743 1.00 47.81 176 PRO A O 1
#

pLDDT: mean 80.07, std 17.84, range [33.81, 97.62]